Protein AF-Q5R987-F1 (afdb_monomer)

Secondary structure (DSSP, 8-state):
-----------------THHHHHHHHHHHHHHHHHHHHHHHHHHHHHHHHHHHHHH-HHHHHHHHS--TT-SS-HHHHHHHHHHHHHHHHHHHHHHHHHHHHHHTT-SSHHHHHHHHHHHS------THHHHHHHHHHHT-

InterPro domains:
  IPR009792 Transmembrane protein 242 [PF07096] (11-124)
  IPR009792 Transmembrane protein 242 [PTHR13141] (1-141)

Sequence (141 aa):
METAGAGTGQPASGLEAPGSADDRLFLVKGGIFLGTVAAAGMLAGFITTLSLAKKKSPEWFNKGSMATAALPESGSSLALRALGWGSLYAWCGVGVISFAVWKALGVHSMKDFRSKMQSIFPTIPKNSESAVEWEETLKSK

pLDDT: mean 72.06, std 17.95, range [32.38, 97.38]

Structure (mmCIF, N/CA/C/O backbone):
data_AF-Q5R987-F1
#
_entry.id   AF-Q5R987-F1
#
loop_
_atom_site.group_PDB
_atom_site.id
_atom_site.type_symbol
_atom_site.label_atom_id
_atom_site.label_alt_id
_atom_site.label_comp_id
_atom_site.label_asym_id
_atom_site.label_entity_id
_atom_site.label_seq_id
_atom_site.pdbx_PDB_ins_code
_atom_site.Cartn_x
_atom_site.Cartn_y
_atom_site.Cartn_z
_atom_site.occupancy
_atom_site.B_iso_or_equiv
_atom_site.auth_seq_id
_atom_site.auth_comp_id
_atom_site.auth_asym_id
_atom_site.auth_atom_id
_atom_site.pdbx_PDB_model_num
ATOM 1 N N . MET A 1 1 ? -55.972 2.940 52.765 1.00 47.41 1 MET A N 1
ATOM 2 C CA . MET A 1 1 ? -55.252 2.628 51.514 1.00 47.41 1 MET A CA 1
ATOM 3 C C . MET A 1 1 ? -53.811 3.023 51.769 1.00 47.41 1 MET A C 1
ATOM 5 O O . MET A 1 1 ? -53.580 4.176 52.112 1.00 47.41 1 MET A O 1
ATOM 9 N N . GLU A 1 2 ? -52.919 2.038 51.832 1.00 44.56 2 GLU A N 1
ATOM 10 C CA . GLU A 1 2 ? -51.564 2.179 52.373 1.00 44.56 2 GLU A CA 1
ATOM 11 C C . GLU A 1 2 ? -50.690 3.168 51.598 1.00 44.56 2 GLU A C 1
ATOM 13 O O . GLU A 1 2 ? -50.745 3.288 50.375 1.00 44.56 2 GLU A O 1
ATOM 18 N N . THR A 1 3 ? -49.882 3.874 52.378 1.00 37.34 3 THR A N 1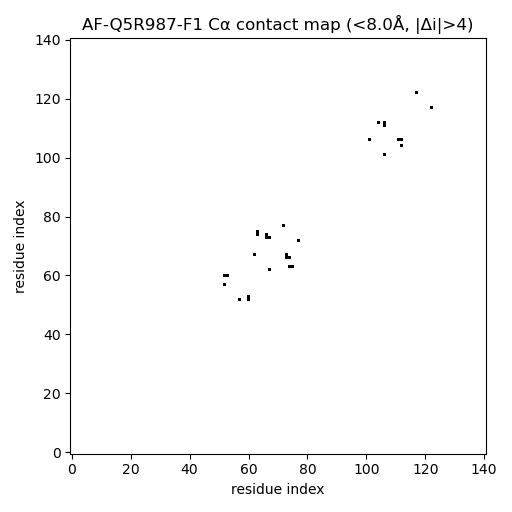
ATOM 19 C CA . THR A 1 3 ? -48.798 4.770 51.994 1.00 37.34 3 THR A CA 1
ATOM 20 C C . THR A 1 3 ? -47.502 4.003 51.720 1.00 37.34 3 THR A C 1
ATOM 22 O O . THR A 1 3 ? -47.224 3.016 52.389 1.00 37.34 3 THR A O 1
ATOM 25 N N . ALA A 1 4 ? -46.658 4.595 50.865 1.00 44.00 4 ALA A N 1
ATOM 26 C CA . ALA A 1 4 ? -45.208 4.381 50.735 1.00 44.00 4 ALA A CA 1
ATOM 27 C C . ALA A 1 4 ? -44.718 3.205 49.863 1.00 44.00 4 ALA A C 1
ATOM 29 O O . ALA A 1 4 ? -44.211 2.200 50.345 1.00 44.00 4 ALA A O 1
ATOM 30 N N . GLY A 1 5 ? -44.716 3.427 48.545 1.00 43.50 5 GLY A N 1
ATOM 31 C CA . GLY A 1 5 ? -43.737 2.835 47.632 1.00 43.50 5 GLY A CA 1
ATOM 32 C C . GLY A 1 5 ? -42.721 3.896 47.214 1.00 43.50 5 GLY A C 1
ATOM 33 O O . GLY A 1 5 ? -42.919 4.587 46.219 1.00 43.50 5 GLY A O 1
ATOM 34 N N . ALA A 1 6 ? -41.667 4.069 48.012 1.00 39.69 6 ALA A N 1
ATOM 35 C CA . ALA A 1 6 ? -40.512 4.891 47.677 1.00 39.69 6 ALA A CA 1
ATOM 36 C C . ALA A 1 6 ? -39.661 4.173 46.616 1.00 39.69 6 ALA A C 1
ATOM 38 O O . ALA A 1 6 ? -39.118 3.102 46.866 1.00 39.69 6 ALA A O 1
ATOM 39 N N . GLY A 1 7 ? -39.544 4.782 45.440 1.00 41.03 7 GLY A N 1
ATOM 40 C CA . GLY A 1 7 ? -38.701 4.325 44.336 1.00 41.03 7 GLY A CA 1
ATOM 41 C C . GLY A 1 7 ? -38.054 5.509 43.625 1.00 41.03 7 GLY A C 1
ATOM 42 O O . GLY A 1 7 ? -38.125 5.626 42.408 1.00 41.03 7 GLY A O 1
ATOM 43 N N . THR A 1 8 ? -37.478 6.433 44.394 1.00 38.31 8 THR A N 1
ATOM 44 C CA . THR A 1 8 ? -36.610 7.498 43.883 1.00 38.31 8 THR A CA 1
ATOM 45 C C . THR A 1 8 ? -35.239 6.897 43.603 1.00 38.31 8 THR A C 1
ATOM 47 O O . THR A 1 8 ? -34.537 6.536 44.543 1.00 38.31 8 THR A O 1
ATOM 50 N N . GLY A 1 9 ? -34.831 6.809 42.337 1.00 32.38 9 GLY A N 1
ATOM 51 C CA . GLY A 1 9 ? -33.434 6.497 42.036 1.00 32.38 9 GLY A CA 1
ATOM 52 C C . GLY A 1 9 ? -33.152 5.885 40.675 1.00 32.38 9 GLY A C 1
ATOM 53 O O . GLY A 1 9 ? -32.464 4.875 40.611 1.00 32.38 9 GLY A O 1
ATOM 54 N N . GLN A 1 10 ? -33.614 6.492 39.583 1.00 34.62 10 GLN A N 1
ATOM 55 C CA . GLN A 1 10 ? -32.946 6.271 38.302 1.00 34.62 10 GLN A CA 1
ATOM 56 C C . GLN A 1 10 ? -32.906 7.577 37.503 1.00 34.62 10 GLN A C 1
ATOM 58 O O . GLN A 1 10 ? -33.820 7.853 36.727 1.00 34.62 10 GLN A O 1
ATOM 63 N N . PRO A 1 11 ? -31.865 8.412 37.673 1.00 37.50 11 PRO A N 1
ATOM 64 C CA . PRO A 1 11 ? -31.517 9.380 36.650 1.00 37.50 11 PRO A CA 1
ATOM 65 C C . PRO A 1 11 ? -30.960 8.595 35.458 1.00 37.50 11 PRO A C 1
ATOM 67 O O . PRO A 1 11 ? -29.767 8.323 35.345 1.00 37.50 11 PRO A O 1
ATOM 70 N N . ALA A 1 12 ? -31.869 8.169 34.586 1.00 34.44 12 ALA A N 1
ATOM 71 C CA . ALA A 1 12 ? -31.539 7.950 33.194 1.00 34.44 12 ALA A CA 1
ATOM 72 C C . ALA A 1 12 ? -31.185 9.306 32.564 1.00 34.44 12 ALA A C 1
ATOM 74 O O . ALA A 1 12 ? -31.788 10.326 32.899 1.00 34.44 12 ALA A O 1
ATOM 75 N N . SER A 1 13 ? -30.250 9.268 31.617 1.00 41.47 13 SER A N 1
ATOM 76 C CA . SER A 1 13 ? -29.997 10.328 30.632 1.00 41.47 13 SER A CA 1
ATOM 77 C C . SER A 1 13 ? -29.130 11.495 31.115 1.00 41.47 13 SER A C 1
ATOM 79 O O . SER A 1 13 ? -29.610 12.590 31.386 1.00 41.47 13 SER A O 1
ATOM 81 N N . GLY A 1 14 ? -27.814 11.274 31.156 1.00 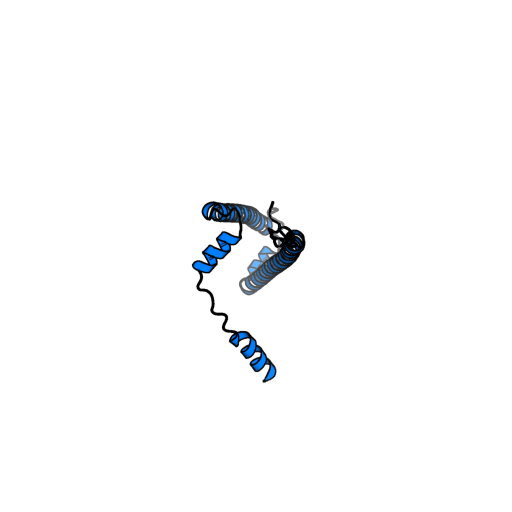36.44 14 GLY A N 1
ATOM 82 C CA . GLY A 1 14 ? -26.839 12.351 31.366 1.00 36.44 14 GLY A CA 1
ATOM 83 C C . GLY A 1 14 ? -25.424 12.082 30.851 1.00 36.44 14 GLY A C 1
ATOM 84 O O . GLY A 1 14 ? -24.506 12.799 31.221 1.00 36.44 14 GLY A O 1
ATOM 85 N N . LEU A 1 15 ? -25.225 11.059 30.017 1.00 38.72 15 LEU A N 1
ATOM 86 C CA . LEU A 1 15 ? -23.947 10.801 29.341 1.00 38.72 15 LEU A CA 1
ATOM 87 C C . LEU A 1 15 ? -24.184 10.744 27.827 1.00 38.72 15 LEU A C 1
ATOM 89 O O . LEU A 1 15 ? -23.831 9.790 27.141 1.00 38.72 15 LEU A O 1
ATOM 93 N N . GLU A 1 16 ? -24.842 11.790 27.325 1.00 39.28 16 GLU A N 1
ATOM 94 C CA . GLU A 1 16 ? -24.842 12.133 25.905 1.00 39.28 16 G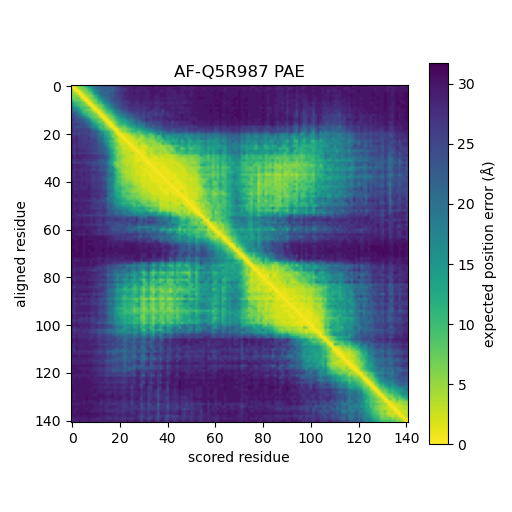LU A CA 1
ATOM 95 C C . GLU A 1 16 ? -23.398 12.453 25.496 1.00 39.28 16 GLU A C 1
ATOM 97 O O . GLU A 1 16 ? -22.755 13.358 26.025 1.00 39.28 16 GLU A O 1
ATOM 102 N N . ALA A 1 17 ? -22.889 11.619 24.597 1.00 43.56 17 ALA A N 1
ATOM 103 C CA . ALA A 1 17 ? -21.542 11.563 24.054 1.00 43.56 17 ALA A CA 1
ATOM 104 C C . ALA A 1 17 ? -20.893 12.930 23.715 1.00 43.56 17 ALA A C 1
ATOM 106 O O . ALA A 1 17 ? -21.194 13.504 22.665 1.00 43.56 17 ALA A O 1
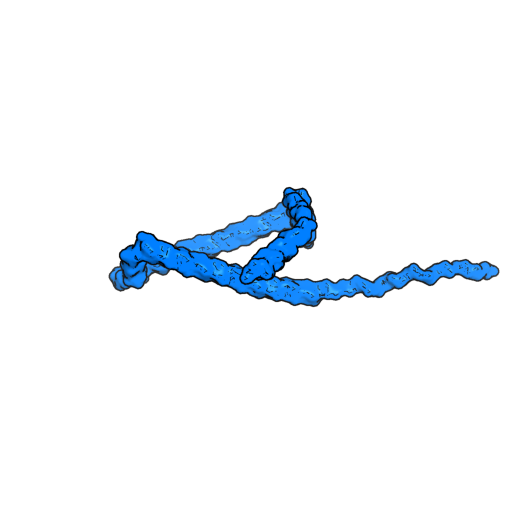ATOM 107 N N . PRO A 1 18 ? -19.864 13.378 24.465 1.00 49.34 18 PRO A N 1
ATOM 108 C CA . PRO A 1 18 ? -18.941 14.415 23.995 1.00 49.34 18 PRO A CA 1
ATOM 109 C C . PRO A 1 18 ? -17.938 13.901 22.939 1.00 49.34 18 PRO A C 1
ATOM 111 O O . PRO A 1 18 ? -17.084 14.650 22.487 1.00 49.34 18 PRO A O 1
ATOM 114 N N . GLY A 1 19 ? -18.036 12.641 22.493 1.00 57.16 19 GLY A N 1
ATOM 115 C CA . GLY A 1 19 ? -17.063 12.050 21.565 1.00 57.16 19 GLY A CA 1
ATOM 116 C C . GLY A 1 19 ? -17.042 12.687 20.172 1.00 57.16 19 GLY A C 1
ATOM 117 O O . GLY A 1 19 ? -15.986 12.827 19.578 1.00 57.16 19 GLY A O 1
ATOM 118 N N . SER A 1 20 ? -18.170 13.154 19.629 1.00 63.19 20 SER A N 1
ATOM 119 C CA . SER A 1 20 ? -18.224 13.448 18.185 1.00 63.19 20 SER A CA 1
ATOM 120 C C . SER A 1 20 ? -17.381 14.649 17.718 1.00 63.19 20 SER A C 1
ATOM 122 O O . SER A 1 20 ? -16.870 14.624 16.595 1.00 63.19 20 SER A O 1
ATOM 124 N N . ALA A 1 21 ? -17.230 15.695 18.537 1.00 67.62 21 ALA A N 1
ATOM 125 C CA . ALA A 1 21 ? -16.449 16.882 18.177 1.00 67.62 21 ALA A CA 1
ATOM 126 C C . ALA A 1 21 ? -14.944 16.648 18.379 1.00 67.62 21 ALA A C 1
ATOM 128 O O . ALA A 1 21 ? -14.154 16.924 17.471 1.00 67.62 21 ALA A O 1
ATOM 129 N N . ASP A 1 22 ? -14.571 16.072 19.524 1.00 74.38 22 ASP A N 1
ATOM 130 C CA . ASP A 1 22 ? -13.188 15.714 19.840 1.00 74.38 22 ASP A CA 1
ATOM 131 C C . ASP A 1 22 ? -12.655 14.632 18.891 1.00 74.38 22 ASP A C 1
ATOM 133 O O . ASP A 1 22 ? -11.539 14.759 18.386 1.00 74.38 22 ASP A O 1
ATOM 137 N N . ASP A 1 23 ? -13.473 13.629 18.544 1.00 76.62 23 ASP A N 1
ATOM 138 C CA . ASP A 1 23 ? -13.122 12.584 17.574 1.00 76.62 23 ASP A CA 1
ATOM 139 C C . ASP A 1 23 ? -12.835 13.187 16.193 1.00 76.62 23 ASP A C 1
ATOM 141 O O . ASP A 1 23 ? -11.842 12.840 15.553 1.00 76.62 23 ASP A O 1
ATOM 145 N N . ARG A 1 24 ? -13.673 14.124 15.720 1.00 78.44 24 ARG A N 1
ATOM 146 C CA . ARG A 1 24 ? -13.452 14.816 14.438 1.00 78.44 24 ARG A CA 1
ATOM 147 C C . ARG A 1 24 ? -12.174 15.641 14.464 1.00 78.44 24 ARG A C 1
ATOM 149 O O . ARG A 1 24 ? -11.408 15.597 13.503 1.00 78.44 24 ARG A O 1
ATOM 156 N N . LEU A 1 25 ? -11.927 16.372 15.548 1.00 81.12 25 LEU A N 1
ATOM 157 C CA . LEU A 1 25 ? -10.718 17.177 15.693 1.00 81.12 25 LEU A CA 1
ATOM 158 C C . LEU A 1 25 ? -9.465 16.294 15.758 1.00 81.12 25 LEU A C 1
ATOM 160 O O . LEU A 1 25 ? -8.461 16.612 15.119 1.00 81.12 25 LEU A O 1
ATOM 164 N N . PHE A 1 26 ? -9.537 15.153 16.448 1.00 83.88 26 PHE A N 1
ATOM 165 C CA . PHE A 1 26 ? -8.464 14.166 16.502 1.00 83.88 26 PHE A CA 1
ATOM 166 C C . PHE A 1 26 ? -8.217 13.509 15.140 1.00 83.88 26 PHE A C 1
ATOM 168 O O . PHE A 1 26 ? -7.064 13.376 14.736 1.00 83.88 26 PHE A O 1
ATOM 175 N N . LEU A 1 27 ? -9.269 13.168 14.389 1.00 84.81 27 LEU A N 1
ATOM 176 C CA . LEU A 1 27 ? -9.155 12.638 13.026 1.00 84.81 27 LEU A CA 1
ATOM 177 C C . LEU A 1 27 ? -8.542 13.656 12.062 1.00 84.81 27 LEU A C 1
ATOM 179 O O . LEU A 1 27 ? -7.675 13.292 11.274 1.00 84.81 27 LEU A O 1
ATOM 183 N N . VAL A 1 28 ? -8.938 14.930 12.136 1.00 89.38 28 VAL A N 1
ATOM 184 C CA . VAL A 1 28 ? -8.355 15.996 11.304 1.00 89.38 28 VAL A CA 1
ATOM 185 C C . VAL A 1 28 ? -6.891 16.228 11.680 1.00 89.38 28 VAL A C 1
ATOM 187 O O . VAL A 1 28 ? -6.027 16.240 10.806 1.00 89.38 28 VAL A O 1
ATOM 190 N N . LYS A 1 29 ? -6.577 16.349 12.975 1.00 86.81 29 LYS A N 1
ATOM 191 C CA . LYS A 1 29 ? -5.203 16.555 13.457 1.00 86.81 29 LYS A CA 1
ATOM 192 C C . LYS A 1 29 ? -4.307 15.355 13.137 1.00 86.81 29 LYS A C 1
ATOM 194 O O . LYS A 1 29 ? -3.183 15.542 12.675 1.00 86.81 29 LYS A O 1
ATOM 199 N N . GLY A 1 30 ? -4.819 14.142 13.330 1.00 91.06 30 GLY A N 1
ATOM 200 C CA . GLY A 1 30 ? -4.160 12.890 12.971 1.00 91.06 30 GLY A CA 1
ATOM 201 C C . GLY A 1 30 ? -3.966 12.755 11.463 1.00 91.06 30 GLY A C 1
ATOM 202 O O . GLY A 1 30 ? -2.880 12.399 11.023 1.00 91.06 30 GLY A O 1
ATOM 203 N N . GLY A 1 31 ? -4.968 13.121 10.663 1.00 92.12 31 GLY A N 1
ATOM 204 C CA . GLY A 1 31 ? -4.892 13.132 9.202 1.00 92.12 31 GLY A CA 1
ATOM 205 C C . GLY A 1 31 ? -3.848 14.113 8.668 1.00 92.12 31 GLY A C 1
ATOM 206 O O . GLY A 1 31 ? -3.058 13.743 7.805 1.00 92.12 31 GLY A O 1
ATOM 207 N N . ILE A 1 32 ? -3.776 15.329 9.220 1.00 95.00 32 ILE A N 1
ATOM 208 C CA . ILE A 1 32 ? -2.748 16.321 8.860 1.00 95.00 32 ILE A CA 1
ATOM 209 C C . ILE A 1 32 ? -1.353 15.820 9.247 1.00 95.00 32 ILE A C 1
ATOM 211 O O . ILE A 1 32 ? -0.421 15.901 8.444 1.00 95.00 32 ILE A O 1
ATOM 215 N N . PHE A 1 33 ? -1.202 15.279 10.459 1.00 94.81 33 PHE A N 1
ATOM 216 C CA . PHE A 1 33 ? 0.070 14.726 10.918 1.00 94.81 33 PHE A CA 1
ATOM 217 C C . PHE A 1 33 ? 0.531 13.565 10.029 1.00 94.81 33 PHE A C 1
ATOM 219 O O . PHE A 1 33 ? 1.635 13.606 9.490 1.00 94.81 33 PHE A O 1
ATOM 226 N N . LEU A 1 34 ? -0.327 12.567 9.808 1.00 94.00 34 LEU A N 1
ATOM 227 C CA . LEU A 1 34 ? -0.020 11.410 8.968 1.00 94.00 34 LEU A CA 1
ATOM 228 C C . LEU A 1 34 ? 0.228 11.809 7.514 1.00 94.00 34 LEU A C 1
ATOM 230 O O . LEU A 1 34 ? 1.162 11.297 6.906 1.00 94.00 34 LEU A O 1
ATOM 234 N N . GLY A 1 35 ? -0.547 12.750 6.972 1.00 95.38 35 GLY A N 1
ATOM 235 C CA . GLY A 1 35 ? -0.328 13.296 5.634 1.00 95.38 35 GLY A CA 1
ATOM 236 C C . GLY A 1 35 ? 1.042 13.962 5.501 1.00 95.38 35 GLY A C 1
ATOM 237 O O . GLY A 1 35 ? 1.748 13.727 4.524 1.00 95.38 35 GLY A O 1
ATOM 238 N N . THR A 1 36 ? 1.463 14.719 6.518 1.00 96.62 36 THR A N 1
ATOM 239 C CA . THR A 1 36 ? 2.782 15.371 6.550 1.00 96.62 36 THR A CA 1
ATOM 240 C C . THR A 1 36 ? 3.910 14.350 6.668 1.00 96.62 36 THR A C 1
ATOM 242 O O . THR A 1 36 ? 4.878 14.420 5.915 1.00 96.62 36 THR A O 1
ATOM 245 N N . VAL A 1 37 ? 3.787 13.372 7.572 1.00 96.12 37 VAL A N 1
ATOM 246 C CA . VAL A 1 37 ? 4.776 12.295 7.743 1.00 96.12 37 VAL A CA 1
ATOM 247 C C . VAL A 1 37 ? 4.891 11.454 6.471 1.00 96.12 37 VAL A C 1
ATOM 249 O O . VAL A 1 37 ? 6.001 11.150 6.039 1.00 96.12 37 VAL A O 1
ATOM 252 N N . ALA A 1 38 ? 3.768 11.131 5.826 1.00 95.50 38 ALA A N 1
ATOM 253 C CA . ALA A 1 38 ? 3.751 10.423 4.551 1.00 95.50 38 ALA A CA 1
ATOM 254 C C . ALA A 1 38 ? 4.430 11.241 3.442 1.00 95.50 38 ALA A C 1
ATOM 256 O O . ALA A 1 38 ? 5.292 10.713 2.741 1.00 95.50 38 ALA A O 1
ATOM 257 N N . ALA A 1 39 ? 4.111 12.533 3.318 1.00 96.12 39 ALA A N 1
ATOM 258 C CA . ALA A 1 39 ? 4.742 13.421 2.342 1.00 96.12 39 ALA A CA 1
ATOM 259 C C . ALA A 1 39 ? 6.255 13.560 2.582 1.00 96.12 39 ALA A C 1
ATOM 261 O O . ALA A 1 39 ? 7.043 13.455 1.642 1.00 96.12 39 ALA A O 1
ATOM 262 N N . ALA A 1 40 ? 6.674 13.727 3.840 1.00 97.38 40 ALA A N 1
ATOM 263 C CA . ALA A 1 40 ? 8.080 13.797 4.222 1.00 97.38 40 ALA A CA 1
ATOM 264 C C . ALA A 1 40 ? 8.817 12.483 3.923 1.00 97.38 40 ALA A C 1
ATOM 266 O O . ALA A 1 40 ? 9.911 12.517 3.367 1.00 97.38 40 ALA A O 1
ATOM 267 N N . GLY A 1 41 ? 8.211 11.331 4.227 1.00 97.06 41 GLY A N 1
ATOM 268 C CA . GLY A 1 41 ? 8.772 10.014 3.923 1.00 97.06 41 GLY A CA 1
ATOM 269 C C . GLY A 1 41 ? 8.911 9.760 2.421 1.00 97.06 41 GLY A C 1
ATOM 270 O O . GLY A 1 41 ? 9.953 9.280 1.975 1.00 97.06 41 GLY A O 1
ATOM 271 N N . MET A 1 42 ? 7.907 10.145 1.627 1.00 95.00 42 MET A N 1
ATOM 272 C CA . MET A 1 42 ? 7.972 10.076 0.163 1.00 95.00 42 MET A CA 1
ATOM 273 C C . MET A 1 42 ? 9.083 10.973 -0.394 1.00 95.00 42 MET A C 1
ATOM 275 O O . MET A 1 42 ? 9.881 10.520 -1.215 1.00 95.00 42 MET A O 1
ATOM 279 N N . LEU A 1 43 ? 9.179 12.222 0.076 1.00 95.94 43 LEU A N 1
ATOM 280 C CA . LEU A 1 43 ? 10.203 13.164 -0.374 1.00 95.94 43 LEU A CA 1
ATOM 281 C C . LEU A 1 43 ? 11.611 12.706 0.027 1.00 95.94 43 LEU A C 1
ATOM 283 O O . LEU A 1 43 ? 12.509 12.691 -0.812 1.00 95.94 43 LEU A O 1
ATOM 287 N N . ALA A 1 44 ? 11.797 12.282 1.279 1.00 96.50 44 ALA A N 1
ATOM 288 C CA . ALA A 1 44 ? 13.062 11.750 1.770 1.00 96.50 44 ALA A CA 1
ATOM 289 C C . ALA A 1 44 ? 13.480 10.507 0.974 1.00 96.50 44 ALA A C 1
ATOM 291 O O . ALA A 1 44 ? 14.590 10.466 0.452 1.00 96.50 44 ALA A O 1
ATOM 292 N N . GLY A 1 45 ? 12.577 9.538 0.785 1.00 94.81 45 GLY A N 1
ATOM 293 C CA . GLY A 1 45 ? 12.842 8.340 -0.013 1.00 94.81 45 GLY A CA 1
ATOM 294 C C . GLY A 1 45 ? 13.222 8.661 -1.461 1.00 94.81 45 GLY A C 1
ATOM 295 O O . GLY A 1 45 ? 14.169 8.076 -1.997 1.00 94.81 45 GLY A O 1
ATOM 296 N N . PHE A 1 46 ? 12.549 9.633 -2.084 1.00 90.81 46 PHE A N 1
ATOM 297 C CA . PHE A 1 46 ? 12.856 10.067 -3.446 1.00 90.81 46 PHE A CA 1
ATOM 298 C C . PHE A 1 46 ? 14.215 10.774 -3.535 1.00 90.81 46 PHE A C 1
ATOM 300 O O . PHE A 1 46 ? 15.039 10.397 -4.367 1.00 90.81 46 PHE A O 1
ATOM 307 N N . ILE A 1 47 ? 14.507 11.729 -2.643 1.00 94.25 47 ILE A N 1
ATOM 308 C CA . ILE A 1 47 ? 15.805 12.427 -2.586 1.00 94.25 47 ILE A CA 1
ATOM 309 C C . ILE A 1 47 ? 16.942 11.438 -2.318 1.00 94.25 47 ILE A C 1
ATOM 311 O O . ILE A 1 47 ? 17.983 11.495 -2.980 1.00 94.25 47 ILE A O 1
ATOM 315 N N . THR A 1 48 ? 16.755 10.504 -1.385 1.00 94.31 48 THR A N 1
ATOM 316 C CA . THR A 1 48 ? 17.735 9.455 -1.089 1.00 94.31 48 THR A CA 1
ATOM 317 C C . THR A 1 48 ? 17.956 8.553 -2.301 1.00 94.31 48 THR A C 1
ATOM 319 O O . THR A 1 48 ? 19.105 8.279 -2.649 1.00 94.31 48 THR A O 1
ATOM 322 N N . THR A 1 49 ? 16.890 8.153 -3.001 1.00 90.19 49 THR A N 1
ATOM 323 C CA . THR A 1 49 ? 16.985 7.339 -4.225 1.00 90.19 49 THR A CA 1
ATOM 324 C C . THR A 1 49 ? 17.714 8.082 -5.340 1.00 90.19 49 THR A C 1
ATOM 326 O O . THR A 1 49 ? 18.624 7.521 -5.948 1.00 90.19 49 THR A O 1
ATOM 329 N N . LEU A 1 50 ? 17.390 9.357 -5.577 1.00 87.00 50 LEU A N 1
ATOM 330 C CA . LEU A 1 50 ? 18.094 10.195 -6.551 1.00 87.00 50 LEU A CA 1
ATOM 331 C C . LEU A 1 50 ? 19.576 10.355 -6.194 1.00 87.00 50 LEU A C 1
ATOM 333 O O . LEU A 1 50 ? 20.440 10.255 -7.064 1.00 87.00 50 LEU A O 1
ATOM 337 N N . SER A 1 51 ? 19.886 10.556 -4.914 1.00 89.06 51 SER A N 1
ATOM 338 C CA . SER A 1 51 ? 21.266 10.676 -4.433 1.00 89.06 51 SER A CA 1
ATOM 339 C C . SER A 1 51 ? 22.045 9.377 -4.640 1.00 89.06 51 SER A C 1
ATOM 341 O O . SER A 1 51 ? 23.198 9.401 -5.078 1.00 89.06 51 SER A O 1
ATOM 343 N N . LEU A 1 52 ? 21.411 8.228 -4.387 1.00 86.75 52 LEU A N 1
ATOM 344 C CA . LEU A 1 52 ? 22.014 6.919 -4.621 1.00 86.75 52 LEU A CA 1
ATOM 345 C C . LEU A 1 52 ? 22.204 6.646 -6.119 1.00 86.75 52 LEU A C 1
ATOM 347 O O . LEU A 1 52 ? 23.268 6.171 -6.517 1.00 86.75 52 LEU A O 1
ATOM 351 N N . ALA A 1 53 ? 21.228 7.013 -6.952 1.00 84.88 53 ALA A N 1
ATOM 352 C CA . ALA A 1 53 ? 21.320 6.919 -8.407 1.00 84.88 53 ALA A CA 1
ATOM 353 C C . ALA A 1 53 ? 22.462 7.788 -8.956 1.00 84.88 53 ALA A C 1
ATOM 355 O O . ALA A 1 53 ? 23.243 7.330 -9.788 1.00 84.88 53 ALA A O 1
ATOM 356 N N . LYS A 1 54 ? 22.637 9.006 -8.428 1.00 83.06 54 LYS A N 1
ATOM 357 C CA . LYS A 1 54 ? 23.752 9.885 -8.797 1.00 83.06 54 LYS A CA 1
ATOM 358 C C . LYS A 1 54 ? 25.109 9.295 -8.399 1.00 83.06 54 LYS A C 1
ATOM 360 O O . LYS A 1 54 ? 26.043 9.383 -9.185 1.00 83.06 54 LYS A O 1
ATOM 365 N N . LYS A 1 55 ? 25.232 8.677 -7.215 1.00 83.00 55 LYS A N 1
ATOM 366 C CA . LYS A 1 55 ? 26.479 8.007 -6.790 1.00 83.00 55 LYS A CA 1
ATOM 367 C C . LYS A 1 55 ? 26.792 6.766 -7.625 1.00 83.00 55 LYS A C 1
ATOM 369 O O . LYS A 1 55 ? 27.952 6.526 -7.936 1.00 83.00 55 LYS A O 1
ATOM 374 N N . LYS A 1 56 ? 25.776 5.965 -7.953 1.00 81.75 56 LYS A N 1
ATOM 375 C CA . LYS A 1 56 ? 25.950 4.698 -8.674 1.00 81.75 56 LYS A CA 1
ATOM 376 C C . LYS A 1 56 ? 26.170 4.899 -10.172 1.00 81.75 56 LYS A C 1
ATOM 378 O O . LYS A 1 56 ? 26.890 4.125 -10.790 1.00 81.75 56 LYS A O 1
ATOM 383 N N . SER A 1 57 ? 25.556 5.926 -10.751 1.00 76.31 57 SER A N 1
ATOM 384 C CA . SER A 1 57 ? 25.604 6.196 -12.186 1.00 76.31 57 SER A CA 1
ATOM 385 C C . SER A 1 57 ? 25.602 7.705 -12.474 1.00 76.31 57 SER A C 1
ATOM 387 O O . SER A 1 57 ? 24.626 8.220 -13.028 1.00 76.31 57 SER A O 1
ATOM 389 N N . PRO A 1 58 ? 26.678 8.436 -12.116 1.00 75.94 58 PRO A N 1
ATOM 390 C CA . PRO A 1 58 ? 26.760 9.881 -12.336 1.00 75.94 58 PRO A CA 1
ATOM 391 C C . PRO A 1 58 ? 26.729 10.238 -13.826 1.00 75.94 58 PRO A C 1
ATOM 393 O O . PRO A 1 58 ? 26.063 11.195 -14.216 1.00 75.94 58 PRO A O 1
ATOM 396 N N . GLU A 1 59 ? 27.391 9.441 -14.670 1.00 74.00 59 GLU A N 1
ATOM 397 C CA . GLU A 1 59 ? 27.423 9.673 -16.117 1.00 74.00 59 GLU A CA 1
ATOM 398 C C . GLU A 1 59 ? 26.056 9.477 -16.777 1.00 74.00 59 GLU A C 1
ATOM 400 O O . GLU A 1 59 ? 25.630 10.314 -17.571 1.00 74.00 59 GLU A O 1
ATOM 405 N N . TRP A 1 60 ? 25.343 8.396 -16.438 1.00 67.25 60 TRP A N 1
ATOM 406 C CA . TRP A 1 60 ? 24.002 8.129 -16.971 1.00 67.25 60 TRP A CA 1
ATOM 407 C C . TRP A 1 60 ? 22.983 9.144 -16.476 1.00 67.25 60 TRP A C 1
ATOM 409 O O . TRP A 1 60 ? 22.105 9.543 -17.234 1.00 67.25 60 TRP A O 1
ATOM 419 N N . PHE A 1 61 ? 23.125 9.596 -15.228 1.00 73.38 61 PHE A N 1
ATOM 420 C CA . PHE A 1 61 ? 22.300 10.667 -14.695 1.00 73.38 61 PHE A CA 1
ATOM 421 C C . PHE A 1 61 ? 22.514 11.962 -15.478 1.00 73.38 61 PHE A C 1
ATOM 423 O O . PHE A 1 61 ? 21.539 12.545 -15.933 1.00 73.38 61 PHE A O 1
ATOM 430 N N . ASN A 1 62 ? 23.769 12.368 -15.709 1.00 71.50 62 ASN A N 1
ATOM 431 C CA . ASN A 1 62 ? 24.073 13.574 -16.482 1.00 71.50 62 ASN A CA 1
ATOM 432 C C . ASN A 1 62 ? 23.554 13.478 -17.928 1.00 71.50 62 ASN A C 1
ATOM 434 O O . ASN A 1 62 ? 23.006 14.440 -18.461 1.00 71.50 62 ASN A O 1
ATOM 438 N N . LYS A 1 63 ? 23.670 12.297 -18.549 1.00 65.44 63 LYS A N 1
ATOM 439 C CA . LYS A 1 63 ? 23.099 12.018 -19.876 1.00 65.44 63 LYS A CA 1
ATOM 440 C C . LYS A 1 63 ? 21.568 12.040 -19.884 1.00 65.44 63 LYS A C 1
ATOM 442 O O . LYS A 1 63 ? 20.993 12.458 -20.875 1.00 65.44 63 LYS A O 1
ATOM 447 N N . GLY A 1 64 ? 20.914 11.590 -18.812 1.00 63.06 64 GLY A N 1
ATOM 448 C CA . GLY A 1 64 ? 19.455 11.609 -18.674 1.00 63.06 64 GLY A CA 1
ATOM 449 C C . GLY A 1 64 ? 18.886 12.978 -18.284 1.00 63.06 64 GLY A C 1
ATOM 450 O O . GLY A 1 64 ? 17.756 13.290 -18.652 1.00 63.06 64 GLY A O 1
ATOM 451 N N . SER A 1 65 ? 19.652 13.804 -17.560 1.00 60.97 65 SER A N 1
ATOM 452 C CA . SER A 1 65 ? 19.290 15.187 -17.220 1.00 60.97 65 SER A CA 1
ATOM 453 C C . SER A 1 65 ? 19.540 16.157 -18.369 1.00 60.97 65 SER A C 1
ATOM 455 O O . SER A 1 65 ? 18.783 17.111 -18.536 1.00 60.97 65 SER A O 1
ATOM 457 N N . MET A 1 66 ? 20.579 15.912 -19.175 1.00 58.19 66 MET A N 1
ATOM 458 C CA . MET A 1 66 ? 20.721 16.521 -20.493 1.00 58.19 66 MET A CA 1
ATOM 459 C C . MET A 1 66 ? 19.612 15.945 -21.368 1.00 58.19 66 MET A C 1
ATOM 461 O O . MET A 1 66 ? 19.786 14.909 -22.003 1.00 58.19 66 MET A O 1
ATOM 465 N N . ALA A 1 67 ? 18.445 16.586 -21.373 1.00 56.94 67 ALA A N 1
ATOM 466 C CA . ALA A 1 67 ? 17.424 16.316 -22.367 1.00 56.94 67 ALA A CA 1
ATOM 467 C C . ALA A 1 67 ? 18.086 16.477 -23.737 1.00 56.94 67 ALA A C 1
ATOM 469 O O . ALA A 1 67 ? 18.332 17.595 -24.185 1.00 56.94 67 ALA A O 1
ATOM 470 N N . THR A 1 68 ? 18.455 15.361 -24.369 1.00 51.69 68 THR A N 1
ATOM 471 C CA . THR A 1 68 ? 18.864 15.364 -25.764 1.00 51.69 68 THR A CA 1
ATOM 472 C C . THR A 1 68 ? 17.702 15.980 -26.530 1.00 51.69 68 THR A C 1
ATOM 474 O O . THR A 1 68 ? 16.650 15.370 -26.704 1.00 51.69 68 THR A O 1
ATOM 477 N N . ALA A 1 69 ? 17.860 17.247 -26.911 1.00 54.00 69 ALA A N 1
ATOM 478 C CA . ALA A 1 69 ? 16.830 18.057 -27.552 1.00 54.00 69 ALA A CA 1
ATOM 479 C C . ALA A 1 69 ? 16.404 17.499 -28.925 1.00 54.00 69 ALA A C 1
ATOM 481 O O . ALA A 1 69 ? 15.539 18.067 -29.581 1.00 54.00 69 ALA A O 1
ATOM 482 N N . ALA A 1 70 ? 17.001 16.386 -29.364 1.00 53.03 70 ALA A N 1
ATOM 483 C CA . ALA A 1 70 ? 16.676 15.696 -30.601 1.00 53.03 70 ALA A CA 1
ATOM 484 C C . ALA A 1 70 ? 15.455 14.763 -30.495 1.00 53.03 70 ALA A C 1
ATOM 486 O O . ALA A 1 70 ? 14.925 14.363 -31.527 1.00 53.03 70 ALA A O 1
ATOM 487 N N . LEU A 1 71 ? 14.983 14.423 -29.289 1.00 48.50 71 LEU A N 1
ATOM 488 C CA . LEU A 1 71 ? 13.741 13.669 -29.108 1.00 48.50 71 LEU A CA 1
ATOM 489 C C . LEU A 1 71 ? 12.782 14.474 -28.215 1.00 48.50 71 LEU A C 1
ATOM 491 O O . LEU A 1 71 ? 13.033 14.596 -27.017 1.00 48.50 71 LEU A O 1
ATOM 495 N N . PRO A 1 72 ? 11.678 15.020 -28.766 1.00 55.84 72 PRO A N 1
ATOM 496 C CA . PRO A 1 72 ? 10.663 15.739 -27.985 1.00 55.84 72 PRO A CA 1
ATOM 497 C C . PRO A 1 72 ? 10.002 14.864 -26.898 1.00 55.84 72 PRO A C 1
ATOM 499 O O . PRO A 1 72 ? 9.397 15.383 -25.962 1.00 55.84 72 PRO A O 1
ATOM 502 N N . GLU A 1 73 ? 10.168 13.541 -26.970 1.00 57.38 73 GLU A N 1
ATOM 503 C CA . GLU A 1 73 ? 9.854 12.589 -25.904 1.00 57.38 73 GLU A CA 1
ATOM 504 C C . GLU A 1 73 ? 11.006 12.562 -24.880 1.00 57.38 73 GLU A C 1
ATOM 506 O O . GLU A 1 73 ? 11.905 11.722 -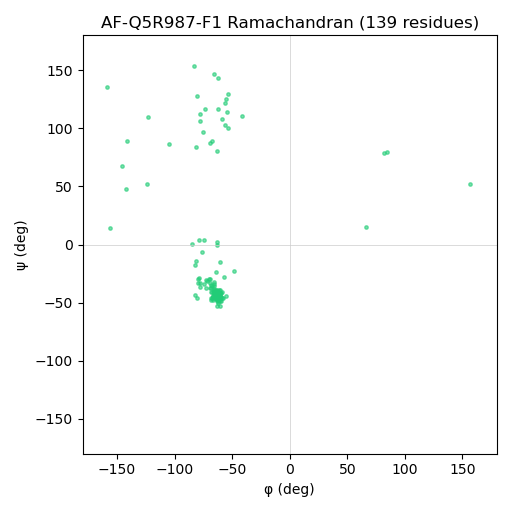24.943 1.00 57.38 73 GLU A O 1
ATOM 511 N N . SER A 1 74 ? 11.024 13.493 -23.924 1.00 63.34 74 SER A N 1
ATOM 512 C CA . SER A 1 74 ? 11.977 13.421 -22.808 1.00 63.34 74 SER A CA 1
ATOM 513 C C . SER A 1 74 ? 11.838 12.066 -22.092 1.00 63.34 74 SER A C 1
ATOM 515 O O . SER A 1 74 ? 10.742 11.708 -21.659 1.00 63.34 74 SER A O 1
ATOM 517 N N . GLY A 1 75 ? 12.929 11.303 -21.941 1.00 69.25 75 GLY A N 1
ATOM 518 C CA . GLY A 1 75 ? 12.901 9.982 -21.292 1.00 69.25 75 GLY A CA 1
ATOM 519 C C . GLY A 1 75 ? 12.341 10.013 -19.863 1.00 69.25 75 GLY A C 1
ATOM 520 O O . GLY A 1 75 ? 11.713 9.053 -19.418 1.00 69.25 75 GLY A O 1
ATOM 521 N N . SER A 1 76 ? 12.475 11.147 -19.167 1.00 72.31 76 SER A N 1
ATOM 522 C CA . SER A 1 76 ? 11.818 11.379 -17.880 1.00 72.31 76 SER A CA 1
ATOM 523 C C . SER A 1 76 ? 10.301 11.516 -18.018 1.00 72.31 76 SER A C 1
ATOM 525 O O . SER A 1 76 ? 9.588 10.993 -17.177 1.00 72.31 76 SER A O 1
ATOM 527 N N . SER A 1 77 ? 9.781 12.139 -19.080 1.00 64.31 77 SER A N 1
ATOM 528 C CA . SER A 1 77 ? 8.338 12.217 -19.345 1.00 64.31 77 SER A CA 1
ATOM 529 C C . SER A 1 77 ? 7.748 10.834 -19.615 1.00 64.31 77 SER A C 1
ATOM 531 O O . SER A 1 77 ? 6.699 10.496 -19.068 1.00 64.31 77 SER A O 1
ATOM 533 N N . LEU A 1 78 ? 8.458 9.988 -20.370 1.00 74.75 78 LEU A N 1
ATOM 534 C CA . LEU A 1 78 ? 8.055 8.597 -20.593 1.00 74.75 78 LEU A CA 1
ATOM 535 C C . LEU A 1 78 ? 8.060 7.800 -19.277 1.00 74.75 78 LEU A C 1
ATOM 537 O O . LEU A 1 78 ? 7.066 7.152 -18.946 1.00 74.75 78 LEU A O 1
ATOM 541 N N . ALA A 1 79 ? 9.128 7.913 -18.480 1.00 83.69 79 ALA A N 1
ATOM 542 C CA . ALA A 1 79 ? 9.229 7.258 -17.176 1.00 83.69 79 ALA A CA 1
ATOM 543 C C . ALA A 1 79 ? 8.185 7.769 -16.168 1.00 83.69 79 ALA A C 1
ATOM 545 O O . ALA A 1 79 ? 7.599 6.979 -15.433 1.00 83.69 79 ALA A O 1
ATOM 546 N N . LEU A 1 80 ? 7.907 9.073 -16.151 1.00 82.88 80 LEU A N 1
ATOM 547 C CA . LEU A 1 80 ? 6.898 9.685 -15.288 1.00 82.88 80 LEU A CA 1
ATOM 548 C C . LEU A 1 80 ? 5.479 9.343 -15.735 1.00 82.88 80 LEU A C 1
ATOM 550 O O . LEU A 1 80 ? 4.610 9.212 -14.882 1.00 82.88 80 LEU A O 1
ATOM 554 N N . ARG A 1 81 ? 5.222 9.142 -17.033 1.00 82.81 81 ARG A N 1
ATOM 555 C CA . ARG A 1 81 ? 3.939 8.609 -17.517 1.00 82.81 81 ARG A CA 1
ATOM 556 C C . ARG A 1 81 ? 3.759 7.161 -17.078 1.00 82.81 81 ARG A C 1
ATOM 558 O O . ARG A 1 81 ? 2.708 6.838 -16.537 1.00 82.81 81 ARG A O 1
ATOM 565 N N . ALA A 1 82 ? 4.780 6.317 -17.232 1.00 88.81 82 ALA A N 1
ATOM 566 C CA . ALA A 1 82 ? 4.746 4.943 -16.730 1.00 88.81 82 ALA A CA 1
ATOM 567 C C . ALA A 1 82 ? 4.551 4.900 -15.203 1.00 88.81 82 ALA A C 1
ATOM 569 O O . ALA A 1 82 ? 3.733 4.127 -14.708 1.00 88.81 82 ALA A O 1
ATOM 570 N N . LEU A 1 83 ? 5.225 5.783 -14.460 1.00 84.94 83 LEU A N 1
ATOM 571 C CA . LEU A 1 83 ? 5.021 5.959 -13.022 1.00 84.94 83 LEU A CA 1
ATOM 572 C C . LEU A 1 83 ? 3.624 6.494 -12.715 1.00 84.94 83 LEU A C 1
ATOM 574 O O . LEU A 1 83 ? 3.022 6.042 -11.752 1.00 84.94 83 LEU A O 1
ATOM 578 N N . GLY A 1 84 ? 3.096 7.422 -13.508 1.00 87.19 84 GLY A N 1
ATOM 579 C CA . GLY A 1 84 ? 1.769 8.003 -13.333 1.00 87.19 84 GLY A CA 1
ATOM 580 C C . GLY A 1 84 ? 0.679 6.949 -13.483 1.00 87.19 84 GLY A C 1
ATOM 581 O O . GLY A 1 84 ? -0.110 6.751 -12.562 1.00 87.19 84 GLY A O 1
ATOM 582 N N . TRP A 1 85 ? 0.694 6.204 -14.592 1.00 88.06 85 TRP A N 1
ATOM 583 C CA . TRP A 1 85 ? -0.220 5.081 -14.823 1.00 88.06 85 TRP A CA 1
ATOM 584 C C . TRP A 1 85 ? -0.015 3.954 -13.800 1.00 88.06 85 TRP A C 1
ATOM 586 O O . TRP A 1 85 ? -0.992 3.413 -13.285 1.00 88.06 85 TRP A O 1
ATOM 596 N N . GLY A 1 86 ? 1.235 3.646 -13.440 1.00 92.12 86 GLY A N 1
ATOM 597 C CA . GLY A 1 86 ? 1.567 2.650 -12.419 1.00 92.12 86 GLY A CA 1
ATOM 598 C C . GLY A 1 86 ? 1.095 3.042 -11.017 1.00 92.12 86 GLY A C 1
ATOM 599 O O . GLY A 1 86 ? 0.498 2.228 -10.324 1.00 92.12 86 GLY A O 1
ATOM 600 N N . SER A 1 87 ? 1.292 4.298 -10.615 1.00 90.88 87 SER A N 1
ATOM 601 C CA . SER A 1 87 ? 0.843 4.847 -9.328 1.00 90.88 87 SER A CA 1
ATOM 602 C C . SER A 1 87 ? -0.672 4.946 -9.265 1.00 90.88 87 SER A C 1
ATOM 604 O O . SER A 1 87 ? -1.246 4.663 -8.220 1.00 90.88 87 SER A O 1
ATOM 606 N N . LEU A 1 88 ? -1.329 5.294 -10.374 1.00 91.88 88 LEU A N 1
ATOM 607 C CA . LEU A 1 88 ? -2.786 5.299 -10.463 1.00 91.88 88 LEU A CA 1
ATOM 608 C C . LEU A 1 88 ? -3.350 3.885 -10.281 1.00 91.88 88 LEU A C 1
ATOM 610 O O . LEU A 1 88 ? -4.265 3.690 -9.481 1.00 91.88 88 LEU A O 1
ATOM 614 N N . TYR A 1 89 ? -2.776 2.892 -10.970 1.00 90.69 89 TYR A N 1
ATOM 615 C CA . TYR A 1 89 ? -3.167 1.493 -10.797 1.00 90.69 89 TYR A CA 1
ATOM 616 C C . TYR A 1 89 ? -2.862 0.988 -9.385 1.00 90.69 89 TYR A C 1
ATOM 618 O O . TYR A 1 89 ? -3.697 0.318 -8.784 1.00 90.69 89 TYR A O 1
ATOM 626 N N . ALA A 1 90 ? -1.711 1.355 -8.818 1.00 94.94 90 ALA A N 1
ATOM 627 C CA . ALA A 1 90 ? -1.350 1.005 -7.451 1.00 94.94 90 ALA A CA 1
ATOM 628 C C . ALA A 1 90 ? -2.336 1.603 -6.439 1.00 94.94 90 ALA A C 1
ATOM 630 O O . ALA A 1 90 ? -2.819 0.885 -5.571 1.00 94.94 90 ALA A O 1
ATOM 631 N N . TRP A 1 91 ? -2.700 2.880 -6.578 1.00 91.62 91 TRP A N 1
ATOM 632 C CA . TRP A 1 91 ? -3.693 3.525 -5.716 1.00 91.62 91 TRP A CA 1
ATOM 633 C C . TRP A 1 91 ? -5.082 2.906 -5.860 1.00 91.62 91 TRP A C 1
ATOM 635 O O . TRP A 1 91 ? -5.751 2.675 -4.855 1.00 91.62 91 TRP A O 1
ATOM 645 N N . CYS A 1 92 ? -5.499 2.582 -7.085 1.00 92.81 92 CYS A N 1
ATOM 646 C CA . CYS A 1 92 ? -6.757 1.884 -7.331 1.00 92.81 92 CYS A CA 1
ATOM 647 C C . CYS A 1 92 ? -6.747 0.484 -6.695 1.00 92.81 92 CYS A C 1
ATOM 649 O O . CYS A 1 92 ? -7.650 0.144 -5.934 1.00 92.81 92 CYS A O 1
ATOM 651 N N . GLY A 1 93 ? -5.689 -0.299 -6.924 1.00 93.38 93 GLY A N 1
ATOM 652 C CA . GLY A 1 93 ? -5.527 -1.644 -6.378 1.00 93.38 93 GLY A CA 1
ATOM 653 C C . GLY A 1 93 ? -5.467 -1.659 -4.852 1.00 93.38 93 GLY A C 1
ATOM 654 O O . GLY A 1 93 ? -6.191 -2.423 -4.222 1.00 93.38 93 GLY A O 1
ATOM 655 N N . VAL A 1 94 ? -4.675 -0.775 -4.239 1.00 93.75 94 VAL A N 1
ATOM 656 C CA . VAL A 1 94 ? -4.616 -0.621 -2.776 1.00 93.75 94 VAL A CA 1
ATOM 657 C C . VAL A 1 94 ? -5.973 -0.183 -2.224 1.00 93.75 94 VAL A C 1
ATOM 659 O O . VAL A 1 94 ? -6.404 -0.714 -1.202 1.00 93.75 94 VAL A O 1
ATOM 662 N N . GLY A 1 95 ? -6.684 0.717 -2.910 1.00 93.12 95 GLY A N 1
ATOM 663 C CA . GLY A 1 95 ? -8.044 1.119 -2.548 1.00 93.12 95 GLY A CA 1
ATOM 664 C C . GLY A 1 95 ? -9.034 -0.048 -2.573 1.00 93.12 95 GLY A C 1
ATOM 665 O O . GLY A 1 95 ? -9.762 -0.253 -1.603 1.00 93.12 95 GLY A O 1
ATOM 666 N N . VAL A 1 96 ? -9.019 -0.862 -3.634 1.00 93.62 96 VAL A N 1
ATOM 667 C CA . VAL A 1 96 ? -9.883 -2.046 -3.778 1.00 93.62 96 VAL A CA 1
ATOM 668 C C . VAL A 1 96 ? -9.533 -3.123 -2.754 1.00 93.62 96 VAL A C 1
ATOM 670 O O . VAL A 1 96 ? -10.439 -3.665 -2.131 1.00 93.62 96 VAL A O 1
ATOM 673 N N . ILE A 1 97 ? -8.250 -3.419 -2.531 1.00 91.06 97 ILE A N 1
ATOM 674 C CA . ILE A 1 97 ? -7.813 -4.388 -1.515 1.00 91.06 97 ILE A CA 1
ATOM 675 C C . ILE A 1 97 ? -8.192 -3.905 -0.114 1.00 91.06 97 ILE A C 1
ATOM 677 O O . ILE A 1 97 ? -8.719 -4.685 0.673 1.00 91.06 97 ILE A O 1
ATOM 681 N N . SER A 1 98 ? -7.996 -2.620 0.190 1.00 89.25 98 SER A N 1
ATOM 682 C CA . SER A 1 98 ? -8.417 -2.023 1.462 1.00 89.25 98 SER A CA 1
ATOM 683 C C . SER A 1 98 ? -9.930 -2.140 1.658 1.00 89.25 98 SER A C 1
ATOM 685 O O . SER A 1 98 ? -10.392 -2.597 2.704 1.00 89.25 98 SER A O 1
ATOM 687 N N . PHE A 1 99 ? -10.716 -1.835 0.621 1.00 86.38 99 PHE A N 1
ATOM 688 C CA . PHE A 1 99 ? -12.164 -2.019 0.645 1.00 86.38 99 PHE A CA 1
ATOM 689 C C . PHE A 1 99 ? -12.568 -3.494 0.779 1.00 86.38 99 PHE A C 1
ATOM 691 O O . PHE A 1 99 ? -13.485 -3.811 1.529 1.00 86.38 99 PHE A O 1
ATOM 698 N N . ALA A 1 100 ? -11.879 -4.415 0.106 1.00 87.06 100 ALA A N 1
ATOM 699 C CA . ALA A 1 100 ? -12.138 -5.848 0.194 1.00 87.06 10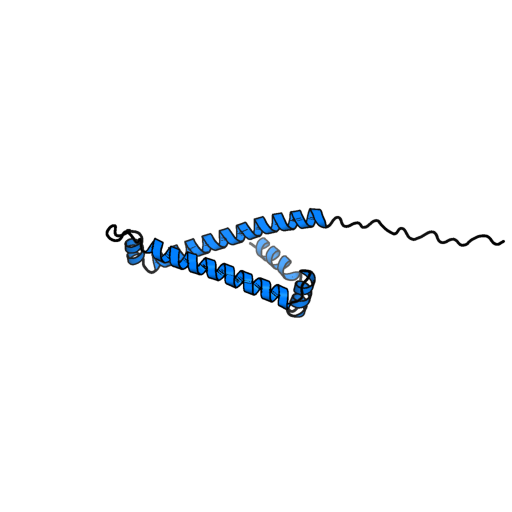0 ALA A CA 1
ATOM 700 C C . ALA A 1 100 ? -11.835 -6.392 1.593 1.00 87.06 100 ALA A C 1
ATOM 702 O O . ALA A 1 100 ? -12.637 -7.150 2.125 1.00 87.06 100 ALA A O 1
ATOM 703 N N . VAL A 1 101 ? -10.736 -5.963 2.220 1.00 83.19 101 VAL A N 1
ATOM 704 C CA . VAL A 1 101 ? -10.412 -6.278 3.619 1.00 83.19 101 VAL A CA 1
ATOM 705 C C . VAL A 1 101 ? -11.482 -5.701 4.545 1.00 83.19 101 VAL A C 1
ATOM 707 O O . VAL A 1 101 ? -12.001 -6.421 5.395 1.00 83.19 101 VAL A O 1
ATOM 710 N N . TRP A 1 102 ? -11.895 -4.448 4.332 1.00 78.94 102 TRP A N 1
ATOM 711 C CA . TRP A 1 102 ? -12.985 -3.821 5.083 1.00 78.94 102 TRP A CA 1
ATOM 712 C C . TRP A 1 102 ? -14.293 -4.625 4.959 1.00 78.94 102 TRP A C 1
ATOM 714 O O . TRP A 1 102 ? -14.933 -4.939 5.966 1.00 78.94 102 TRP A O 1
ATOM 724 N N . LYS A 1 103 ? -14.658 -5.048 3.745 1.00 79.31 103 LYS A N 1
ATOM 725 C CA . LYS A 1 103 ? -15.835 -5.889 3.494 1.00 79.31 103 LYS A CA 1
ATOM 726 C C . LYS A 1 103 ? -15.699 -7.295 4.084 1.00 79.31 103 LYS A C 1
ATOM 728 O O . LYS A 1 103 ? -16.651 -7.756 4.707 1.00 79.31 103 LYS A O 1
ATOM 733 N N . ALA A 1 104 ? -14.554 -7.957 3.926 1.00 72.38 104 ALA A N 1
ATOM 734 C CA . ALA A 1 104 ? -14.300 -9.317 4.411 1.00 72.38 104 ALA A CA 1
ATOM 735 C C . ALA A 1 104 ? -14.294 -9.402 5.943 1.00 72.38 104 ALA A C 1
ATOM 737 O O . ALA A 1 104 ? -14.731 -10.397 6.513 1.00 72.38 104 ALA A O 1
ATOM 738 N N . LEU A 1 105 ? -13.851 -8.341 6.620 1.00 66.38 105 LEU A N 1
ATOM 739 C CA . LEU A 1 105 ? -13.883 -8.247 8.078 1.00 66.38 105 LEU A CA 1
ATOM 740 C C . LEU A 1 105 ? -15.285 -7.958 8.644 1.00 66.38 105 LEU A C 1
ATOM 742 O O . LEU A 1 105 ? -15.438 -7.968 9.863 1.00 66.38 105 LEU A O 1
ATOM 746 N N . GLY A 1 106 ? -16.299 -7.694 7.807 1.00 58.44 106 GLY A N 1
ATOM 747 C CA . GLY A 1 106 ? -17.677 -7.428 8.255 1.00 58.44 106 GLY A CA 1
ATOM 748 C C . GLY A 1 106 ? -17.841 -6.131 9.060 1.00 58.44 106 GLY A C 1
ATOM 749 O O . GLY A 1 106 ? -18.850 -5.926 9.728 1.00 58.44 106 GLY A O 1
ATOM 750 N N . VAL A 1 107 ? -16.842 -5.252 9.010 1.00 53.03 107 VAL A N 1
ATOM 751 C CA . VAL A 1 107 ? -16.708 -4.072 9.864 1.00 53.03 107 VAL A CA 1
ATOM 752 C C . VAL A 1 107 ? -17.676 -2.984 9.398 1.00 53.03 107 VAL A C 1
ATOM 754 O O . VAL A 1 107 ? -17.361 -2.167 8.537 1.00 53.03 107 VAL A O 1
ATOM 757 N N . HIS A 1 108 ? -18.838 -2.906 10.042 1.00 56.59 108 HIS A N 1
ATOM 758 C CA . HIS A 1 108 ? -19.583 -1.647 10.138 1.00 56.59 108 HIS A CA 1
ATOM 759 C C . HIS A 1 108 ? -18.981 -0.711 11.220 1.00 56.59 108 HIS A C 1
ATOM 761 O O . HIS A 1 108 ? -19.512 0.368 11.473 1.00 56.59 108 HIS A O 1
ATOM 767 N N . SER A 1 109 ? -17.855 -1.082 11.859 1.00 56.56 109 SER A N 1
ATOM 768 C CA . SER A 1 109 ? -17.064 -0.189 12.722 1.00 56.56 109 SER A CA 1
ATOM 769 C C . SER A 1 109 ? -15.601 -0.636 12.928 1.00 56.56 109 SER A C 1
ATOM 771 O O . SER A 1 109 ? -15.340 -1.803 13.216 1.00 56.56 109 SER A O 1
ATOM 773 N N . MET A 1 110 ? -14.638 0.299 12.841 1.00 59.78 110 MET A N 1
ATOM 774 C CA . MET A 1 110 ? -13.181 0.102 13.058 1.00 59.78 110 MET A CA 1
ATOM 775 C C . MET A 1 110 ? -12.817 -0.670 14.344 1.00 59.78 110 MET A C 1
ATOM 777 O O . MET A 1 110 ? -11.735 -1.254 14.444 1.00 59.78 110 MET A O 1
ATOM 781 N N . LYS A 1 111 ? -13.719 -0.675 15.331 1.00 61.62 111 LYS A N 1
ATOM 782 C CA . LYS A 1 111 ? -13.558 -1.344 16.626 1.00 61.62 111 LYS A CA 1
ATOM 783 C C . LYS A 1 111 ? -13.371 -2.858 16.489 1.00 61.62 111 LYS A C 1
ATOM 785 O O . LYS A 1 111 ? -12.519 -3.411 17.183 1.00 61.62 111 LYS A O 1
ATOM 790 N N . ASP A 1 112 ? -14.086 -3.505 15.569 1.00 66.38 112 ASP A N 1
ATOM 791 C CA . ASP A 1 112 ? -13.999 -4.961 15.387 1.00 66.38 112 ASP A CA 1
ATOM 792 C C . ASP A 1 112 ? -12.687 -5.372 14.721 1.00 66.38 112 ASP A C 1
ATOM 794 O O . ASP A 1 112 ? -12.076 -6.366 15.115 1.00 66.38 112 ASP A O 1
ATOM 798 N N . PHE A 1 113 ? -12.200 -4.572 13.766 1.00 67.25 113 PHE A N 1
ATOM 799 C CA . PHE A 1 113 ? -10.880 -4.781 13.175 1.00 67.25 113 PHE A CA 1
ATOM 800 C C . PHE A 1 113 ? -9.792 -4.677 14.237 1.00 67.25 113 PHE A C 1
ATOM 802 O O . PHE A 1 113 ? -8.976 -5.586 14.360 1.00 67.25 113 PHE A O 1
ATOM 809 N N . ARG A 1 114 ? -9.820 -3.615 15.057 1.00 68.62 114 ARG A N 1
ATOM 810 C CA . ARG A 1 114 ? -8.858 -3.449 16.151 1.00 68.62 114 ARG A CA 1
ATOM 811 C C . ARG A 1 114 ? -8.925 -4.620 17.127 1.00 68.62 114 ARG A C 1
ATOM 813 O O . ARG A 1 114 ? -7.882 -5.156 17.475 1.00 68.62 114 ARG A O 1
ATOM 820 N N . SER A 1 115 ? -10.123 -5.035 17.537 1.00 66.69 115 SER A N 1
ATOM 821 C CA . SER A 1 115 ? -10.302 -6.145 18.478 1.00 66.69 115 SER A CA 1
ATOM 822 C C . SER A 1 115 ? -9.778 -7.472 17.911 1.00 66.69 115 SER A C 1
ATOM 824 O O . SER A 1 115 ? -8.993 -8.145 18.578 1.00 66.69 115 SER A O 1
ATOM 826 N N . LYS A 1 116 ? -10.104 -7.809 16.653 1.00 68.31 116 LYS A N 1
ATOM 827 C CA . LYS A 1 116 ? -9.576 -9.012 15.985 1.00 68.31 116 LYS A CA 1
ATOM 828 C C . LYS A 1 116 ? -8.064 -8.941 15.789 1.00 68.31 116 LYS A C 1
ATOM 830 O O . LYS A 1 116 ? -7.369 -9.908 16.082 1.00 68.31 116 LYS A O 1
ATOM 835 N N . MET A 1 117 ? -7.531 -7.802 15.358 1.00 68.50 117 MET A N 1
ATOM 836 C CA . MET A 1 117 ? -6.093 -7.634 15.153 1.00 68.50 117 MET A CA 1
ATOM 837 C C . MET A 1 117 ? -5.339 -7.720 16.488 1.00 68.50 117 MET A C 1
ATOM 839 O O . MET A 1 117 ? -4.359 -8.444 16.576 1.00 68.50 117 MET A O 1
ATOM 843 N N . GLN A 1 118 ? -5.848 -7.114 17.564 1.00 68.38 118 GLN A N 1
ATOM 844 C CA . GLN A 1 118 ? -5.290 -7.273 18.914 1.00 68.38 118 GLN A CA 1
ATOM 845 C C . GLN A 1 118 ? -5.388 -8.699 19.470 1.00 68.38 118 GLN A C 1
ATOM 847 O O . GLN A 1 118 ? -4.625 -9.033 20.365 1.00 68.38 118 GLN A O 1
ATOM 852 N N . SER A 1 119 ? -6.325 -9.522 18.992 1.00 68.44 119 SER A N 1
ATOM 853 C CA . SER A 1 119 ? -6.385 -10.937 19.381 1.00 68.44 119 SER A CA 1
ATOM 854 C C . SER A 1 119 ? -5.374 -11.806 18.625 1.00 68.44 119 SER A C 1
ATOM 856 O O . SER A 1 119 ? -4.903 -12.799 19.167 1.00 68.44 119 SER A O 1
ATOM 858 N N . ILE A 1 120 ? -5.033 -11.432 17.384 1.00 72.62 120 ILE A N 1
ATOM 859 C CA . ILE A 1 120 ? -4.055 -12.143 16.545 1.00 72.62 120 ILE A CA 1
ATOM 860 C C . ILE A 1 120 ? -2.629 -11.731 16.915 1.00 72.62 120 ILE A C 1
ATOM 862 O O . ILE A 1 120 ? -1.737 -12.573 16.998 1.00 72.62 120 ILE A O 1
ATOM 866 N N . PHE A 1 121 ? -2.400 -10.434 17.121 1.00 72.88 121 PHE A N 1
ATOM 867 C CA . PHE A 1 121 ? -1.107 -9.937 17.560 1.00 72.88 121 PHE A CA 1
ATOM 868 C C . PHE A 1 121 ? -0.984 -10.135 19.072 1.00 72.88 121 PHE A C 1
ATOM 870 O O . PHE A 1 121 ? -1.865 -9.683 19.804 1.00 72.88 121 PHE A O 1
ATOM 877 N N . PRO A 1 122 ? 0.093 -10.774 19.567 1.00 65.00 122 PRO A N 1
ATOM 878 C CA . PRO A 1 122 ? 0.316 -10.898 20.999 1.00 65.00 122 PRO A CA 1
ATOM 879 C C . PRO A 1 122 ? 0.256 -9.505 21.626 1.00 65.00 122 PRO A C 1
ATOM 881 O O . PRO A 1 122 ? 0.895 -8.568 21.140 1.00 65.00 122 PRO A O 1
ATOM 884 N N . THR A 1 123 ? -0.545 -9.354 22.685 1.00 61.88 123 THR A N 1
ATOM 885 C CA . 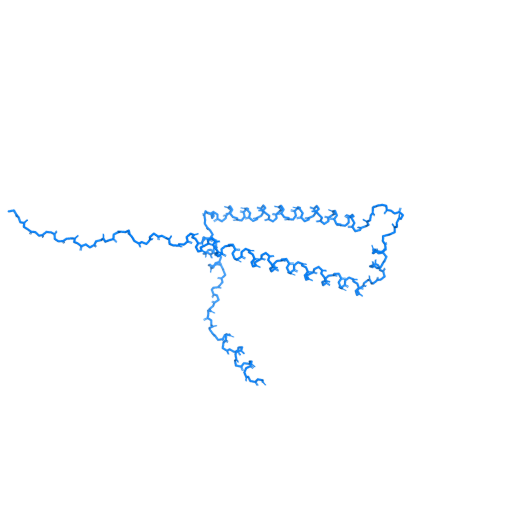THR A 1 123 ? -0.533 -8.125 23.479 1.00 61.88 123 THR A CA 1
ATOM 886 C C . THR A 1 123 ? 0.887 -7.966 23.986 1.00 61.88 123 THR A C 1
ATOM 888 O O . THR A 1 123 ? 1.324 -8.751 24.823 1.00 61.88 123 THR A O 1
ATOM 891 N N . ILE A 1 124 ? 1.619 -6.993 23.435 1.00 64.69 124 ILE A N 1
ATOM 892 C CA . ILE A 1 124 ? 2.939 -6.626 23.934 1.00 64.69 124 ILE A CA 1
ATOM 893 C C . ILE A 1 124 ? 2.721 -6.322 25.417 1.00 64.69 124 ILE A C 1
ATOM 895 O O . ILE A 1 124 ? 1.955 -5.395 25.719 1.00 64.69 124 ILE A O 1
ATOM 899 N N . PRO A 1 125 ? 3.293 -7.114 26.345 1.00 58.97 125 PRO A N 1
ATOM 900 C CA . PRO A 1 125 ? 3.225 -6.764 27.747 1.00 58.97 125 PRO A CA 1
ATOM 901 C C . PRO A 1 125 ? 3.825 -5.368 27.836 1.00 58.97 125 PRO A C 1
ATOM 903 O O . PRO A 1 125 ? 4.940 -5.134 27.370 1.00 58.97 125 PRO A O 1
ATOM 906 N N . LYS A 1 126 ? 3.044 -4.418 28.352 1.00 53.16 126 LYS A N 1
ATOM 907 C CA . LYS A 1 126 ? 3.551 -3.106 28.740 1.00 53.16 126 LYS A CA 1
ATOM 908 C C . LYS A 1 126 ? 4.557 -3.351 29.858 1.00 53.16 126 LYS A C 1
ATOM 910 O O . LYS A 1 126 ? 4.209 -3.231 31.026 1.00 53.16 126 LYS A O 1
ATOM 915 N N . ASN A 1 127 ? 5.776 -3.742 29.506 1.00 51.59 127 ASN A N 1
ATOM 916 C CA . ASN A 1 127 ? 6.873 -3.583 30.418 1.00 51.59 127 ASN A CA 1
ATOM 917 C C . ASN A 1 127 ? 7.252 -2.109 30.350 1.00 51.59 127 ASN A C 1
ATOM 919 O O . ASN A 1 127 ? 7.780 -1.626 29.350 1.00 51.59 127 ASN A O 1
ATOM 923 N N . SER A 1 128 ? 6.892 -1.376 31.393 1.00 55.84 128 SER A N 1
ATOM 924 C CA . SER A 1 128 ? 7.227 0.030 31.598 1.00 55.84 128 SER A CA 1
ATOM 925 C C . SER A 1 128 ? 8.737 0.291 31.728 1.00 55.84 128 SER A C 1
ATOM 927 O O . SER A 1 128 ? 9.125 1.437 31.918 1.00 55.84 128 SER A O 1
ATOM 929 N N . GLU A 1 129 ? 9.595 -0.725 31.597 1.00 56.66 129 GLU A N 1
ATOM 930 C CA . GLU A 1 129 ? 11.051 -0.587 31.722 1.00 56.66 129 GLU A CA 1
ATOM 931 C C . GLU A 1 129 ? 11.718 0.171 30.565 1.00 56.66 129 GLU A C 1
ATOM 933 O O . GLU A 1 129 ? 12.691 0.881 30.805 1.00 56.66 129 GLU A O 1
ATOM 938 N N . SER A 1 130 ? 11.195 0.132 29.330 1.00 58.69 130 SER A N 1
ATOM 939 C CA . SER A 1 130 ? 11.922 0.755 28.211 1.00 58.69 130 SER A CA 1
ATOM 940 C C . SER A 1 130 ? 11.969 2.283 28.296 1.00 58.69 130 SER A C 1
ATOM 942 O O . SER A 1 130 ? 12.923 2.881 27.823 1.00 58.69 130 SER A O 1
ATOM 944 N N . ALA A 1 131 ? 10.965 2.937 28.890 1.00 60.75 131 ALA A N 1
ATOM 945 C CA . ALA A 1 131 ? 10.983 4.395 29.049 1.00 60.75 131 ALA A CA 1
ATOM 946 C C . ALA A 1 131 ? 11.985 4.854 30.122 1.00 60.75 131 ALA A C 1
ATOM 948 O O . ALA A 1 131 ? 12.548 5.938 30.002 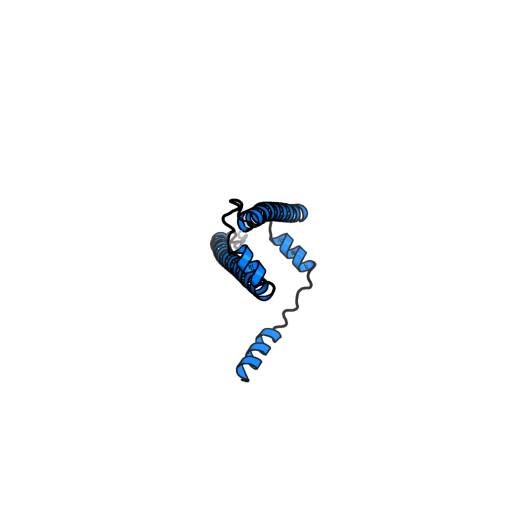1.00 60.75 131 ALA A O 1
ATOM 949 N N . VAL A 1 132 ? 12.223 4.022 31.142 1.00 63.72 132 VAL A N 1
ATOM 950 C CA . VAL A 1 132 ? 13.151 4.331 32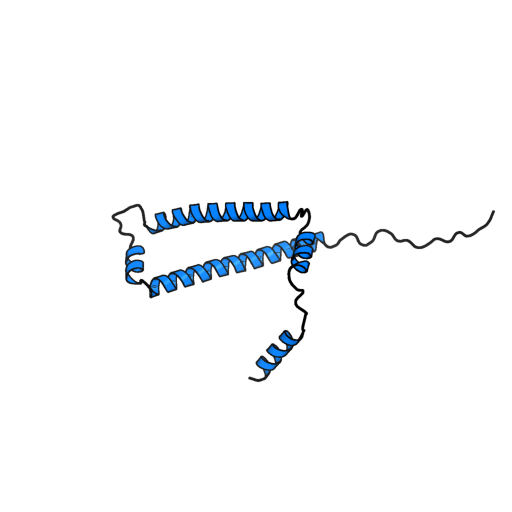.238 1.00 63.72 132 VAL A CA 1
ATOM 951 C C . VAL A 1 132 ? 14.604 4.117 31.797 1.00 63.72 132 VAL A C 1
ATOM 953 O O . VAL A 1 132 ? 15.463 4.926 32.131 1.00 63.72 132 VAL A O 1
ATOM 956 N N . GLU A 1 133 ? 14.882 3.096 30.979 1.00 66.88 133 GLU A N 1
ATOM 957 C CA . GLU A 1 133 ? 16.248 2.804 30.512 1.00 66.88 133 GLU A CA 1
ATOM 958 C C . GLU A 1 133 ? 16.823 3.903 29.601 1.00 66.88 133 GLU A C 1
ATOM 960 O O . GLU A 1 133 ? 18.002 4.253 29.721 1.00 66.88 133 GLU A O 1
ATOM 965 N N . TRP A 1 134 ? 16.003 4.500 28.724 1.00 70.38 134 TRP A N 1
ATOM 966 C CA . TRP A 1 134 ? 16.476 5.607 27.890 1.00 70.38 134 TRP A CA 1
ATOM 967 C C . TRP A 1 134 ? 16.889 6.799 28.757 1.00 70.38 134 TRP A C 1
ATOM 969 O O . TRP A 1 134 ? 18.024 7.239 28.616 1.00 70.38 134 TRP A O 1
ATOM 979 N N . GLU A 1 135 ? 16.051 7.253 29.698 1.00 73.69 135 GLU A N 1
ATOM 980 C CA . GLU A 1 135 ? 16.352 8.376 30.609 1.00 73.69 135 GLU A CA 1
ATOM 981 C C . GLU A 1 135 ? 17.662 8.174 31.394 1.00 73.69 135 GLU A C 1
ATOM 983 O O . GLU A 1 135 ? 18.494 9.082 31.448 1.00 73.69 135 GLU A O 1
ATOM 988 N N . GLU A 1 136 ? 17.902 6.971 31.927 1.00 77.25 136 GLU A N 1
ATOM 989 C CA . GLU A 1 136 ? 19.149 6.645 32.637 1.00 77.25 136 GLU A CA 1
ATOM 990 C C . GLU A 1 136 ? 20.371 6.709 31.702 1.00 77.25 136 GLU A C 1
ATOM 992 O O . GLU A 1 136 ? 21.414 7.271 32.054 1.00 77.25 136 GLU A O 1
ATOM 997 N N . THR A 1 137 ? 20.233 6.216 30.466 1.00 76.50 137 THR A N 1
ATOM 998 C CA . THR A 1 137 ? 21.314 6.257 29.467 1.00 76.50 137 THR A CA 1
ATOM 999 C C . THR A 1 137 ? 21.616 7.688 29.009 1.00 76.50 137 THR A C 1
ATOM 1001 O O . THR A 1 137 ? 22.777 8.014 28.744 1.00 76.50 137 THR A O 1
ATOM 1004 N N . LEU A 1 138 ? 20.598 8.556 28.925 1.00 76.50 138 LEU A N 1
ATOM 1005 C CA . LEU A 1 138 ? 20.773 9.960 28.531 1.00 76.50 138 LEU A CA 1
ATOM 1006 C C . LEU A 1 138 ? 21.409 10.787 29.654 1.00 76.50 138 LEU A C 1
ATOM 1008 O O . LEU A 1 138 ? 22.166 11.710 29.374 1.00 76.50 138 LEU A O 1
ATOM 1012 N N . LYS A 1 139 ? 21.108 10.460 30.915 1.00 76.44 139 LYS A N 1
ATOM 1013 C CA . LYS A 1 139 ? 21.584 11.205 32.087 1.00 76.44 139 LYS A CA 1
ATOM 1014 C C . LYS A 1 139 ? 23.000 10.820 32.529 1.00 76.44 139 LYS A C 1
ATOM 1016 O O . LYS A 1 139 ? 23.631 11.571 33.265 1.00 76.44 139 LYS A O 1
ATOM 1021 N N . SER A 1 140 ? 23.502 9.667 32.083 1.00 78.69 140 SER A N 1
ATOM 1022 C CA . SER A 1 140 ? 24.849 9.172 32.398 1.00 78.69 140 SER A CA 1
ATOM 1023 C C . SER A 1 140 ? 25.966 9.703 31.473 1.00 78.69 140 SER A C 1
ATOM 1025 O O . SER A 1 140 ? 27.121 9.302 31.650 1.00 78.69 140 SER A O 1
ATOM 1027 N N . LYS A 1 141 ? 25.677 10.552 30.480 1.00 64.62 141 LYS A N 1
ATOM 1028 C CA . LYS A 1 141 ? 26.697 11.190 29.623 1.00 64.62 141 LYS A CA 1
ATOM 1029 C C . LYS A 1 141 ? 26.794 12.680 29.898 1.00 64.62 141 LYS A C 1
ATOM 1031 O O . LYS A 1 141 ? 27.943 13.171 29.875 1.00 64.62 141 LYS A O 1
#

Organism: Pongo abelii (NCBI:txid9601)

Radius of gyration: 28.47 Å; Cα contacts (8 Å, |Δi|>4): 15; chains: 1; bounding box: 83×30×83 Å

Foldseek 3Di:
DDDDDDDPDDPDDDCPDPCPVVVVVCCVVVVVVVVVVVVVVVVVVVVVVVVVCCVVCVPVVVVLVPQPPVDPPRVVVVVVVVVVVVVVVVVVVVVVVVVVVCVVQVDPDPVSVVVVVPVVDPPPPPPVVVVVVVVVVVVVD

Mean predicted aligned error: 19.85 Å

Solvent-accessible surface area (backbone atoms only — not comparable to full-atom values): 8582 Å² total; per-residue (Å²): 135,90,83,86,85,87,78,87,81,76,90,72,88,85,80,81,74,76,53,68,63,57,51,49,51,48,51,52,53,49,49,54,51,50,52,48,52,50,50,50,50,52,51,51,52,48,53,51,48,52,52,50,46,41,72,77,35,48,68,60,45,53,55,64,68,48,65,61,83,87,46,93,72,42,68,62,59,55,52,48,48,54,47,47,57,48,50,50,50,47,53,50,49,52,50,50,51,52,50,47,51,44,58,74,67,66,50,91,45,74,65,56,54,51,53,52,49,54,69,72,42,78,74,74,76,85,65,74,58,65,70,54,53,52,54,54,61,65,72,74,112